Protein AF-A0A847DDY8-F1 (afdb_monomer_lite)

Radius of gyration: 15.42 Å; chains: 1; bounding box: 36×25×42 Å

pLDDT: mean 73.2, std 22.28, range [36.09, 97.31]

Foldseek 3Di:
DDDPDPVPPDPCPPPDDDDDDDDDPDVAQDLVRLVVVLVVLVVVLVVCVVVVVNVSNVVSVVVSVVSVVSSVVVD

Sequence (75 aa):
KDIDNVLGSIYEADYVTVPAAAEKAQKYFSPDEIKKTIKELEKKMKEAAANLEFEEAARIRDEIKELREEELEIL

Secondary structure (DSSP, 8-state):
------SS------------------SS--HHHHHHHHHHHHHHHHHHHHTT-HHHHHHHHHHHHHHHHHHHHH-

Structure (mmCIF, N/CA/C/O backbone):
data_AF-A0A847DDY8-F1
#
_entry.id   AF-A0A847DDY8-F1
#
loop_
_atom_site.group_PDB
_atom_site.id
_atom_site.type_symbol
_atom_site.label_atom_id
_atom_site.label_alt_id
_atom_site.label_c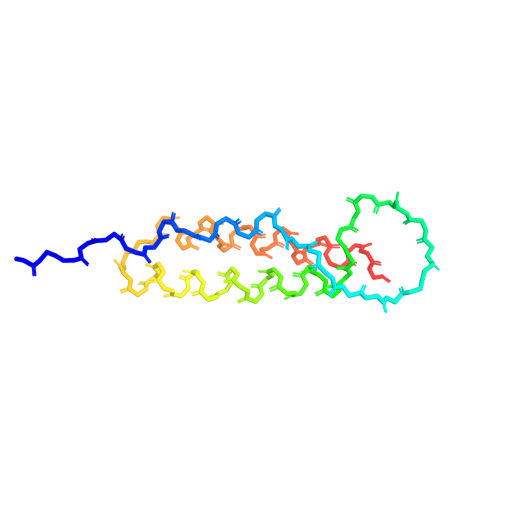omp_id
_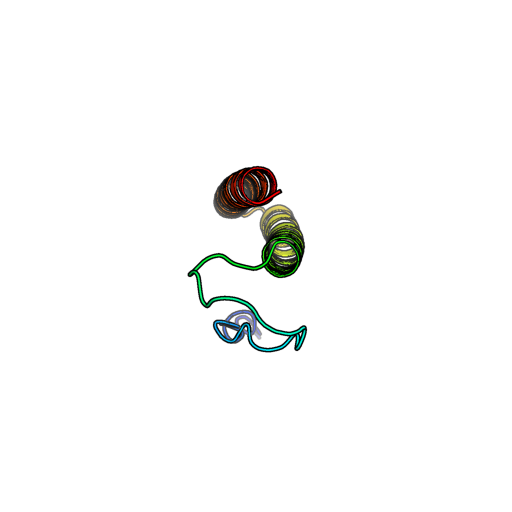atom_site.label_asym_id
_atom_site.label_entity_id
_atom_site.label_seq_id
_atom_site.pdbx_PDB_ins_code
_atom_site.Cartn_x
_atom_site.Cartn_y
_atom_site.Cartn_z
_atom_site.occupancy
_atom_site.B_iso_or_equiv
_atom_site.auth_seq_id
_atom_site.auth_comp_id
_atom_site.auth_asym_id
_atom_site.auth_atom_id
_atom_site.pdbx_PDB_model_num
ATOM 1 N N . LYS A 1 1 ? -20.140 -18.974 16.144 1.00 36.09 1 LYS A N 1
ATOM 2 C CA . LYS A 1 1 ? -20.042 -19.629 14.820 1.00 36.09 1 LYS A CA 1
ATOM 3 C C . LYS A 1 1 ? -19.661 -18.540 13.824 1.00 36.09 1 LYS A C 1
ATOM 5 O O . LYS A 1 1 ? -20.535 -18.026 13.142 1.00 36.09 1 LYS A O 1
ATOM 10 N N . ASP A 1 2 ? -18.489 -17.928 13.966 1.00 45.00 2 ASP A N 1
ATOM 11 C CA . ASP A 1 2 ? -17.162 -18.481 13.629 1.00 45.00 2 ASP A CA 1
ATOM 12 C C . ASP A 1 2 ? -17.111 -18.855 12.151 1.00 45.00 2 ASP A C 1
ATOM 14 O O . ASP A 1 2 ? -17.394 -19.993 11.783 1.00 45.00 2 ASP A O 1
ATOM 18 N N . ILE A 1 3 ? -16.804 -17.854 11.328 1.00 48.78 3 ILE A N 1
ATOM 19 C CA . ILE A 1 3 ? -16.110 -18.038 10.054 1.00 48.78 3 ILE A CA 1
ATOM 20 C C . ILE A 1 3 ? -15.011 -16.974 10.022 1.00 48.78 3 ILE A C 1
ATOM 22 O O . ILE A 1 3 ? -15.012 -16.041 9.226 1.00 48.78 3 ILE A O 1
ATOM 26 N N . ASP A 1 4 ? -14.101 -17.103 10.982 1.00 50.31 4 ASP A N 1
ATOM 27 C CA . ASP A 1 4 ? -12.705 -16.789 10.753 1.00 50.31 4 ASP A CA 1
ATOM 28 C C . ASP A 1 4 ? -12.192 -17.643 9.584 1.00 50.31 4 ASP A C 1
ATOM 30 O O . ASP A 1 4 ? -12.580 -18.805 9.425 1.00 50.31 4 ASP A O 1
ATOM 34 N N . ASN A 1 5 ? -11.239 -17.079 8.841 1.00 46.16 5 ASN A N 1
ATOM 35 C CA . ASN A 1 5 ? -10.243 -17.817 8.064 1.00 46.16 5 ASN A CA 1
ATOM 36 C C . ASN A 1 5 ? -10.555 -18.158 6.586 1.00 46.16 5 ASN A C 1
ATOM 38 O O . ASN A 1 5 ? -10.379 -19.294 6.149 1.00 46.16 5 ASN A O 1
ATOM 42 N N . VAL A 1 6 ? -10.917 -17.153 5.775 1.00 47.66 6 VAL A N 1
ATOM 43 C CA . VAL A 1 6 ? -10.789 -17.216 4.294 1.00 47.66 6 VAL A CA 1
ATOM 44 C C . VAL A 1 6 ? -10.001 -16.011 3.753 1.00 47.66 6 VAL A C 1
ATOM 46 O O . VAL A 1 6 ? -10.330 -15.433 2.726 1.00 47.66 6 VAL A O 1
ATOM 49 N N . LEU A 1 7 ? -8.948 -15.597 4.459 1.00 52.72 7 LEU A N 1
ATOM 50 C CA . LEU A 1 7 ? -7.943 -14.649 3.942 1.00 52.72 7 LEU A CA 1
ATOM 51 C C . LEU A 1 7 ? -6.591 -15.339 3.667 1.00 52.72 7 LEU A C 1
ATOM 53 O O . LEU A 1 7 ? -5.604 -14.689 3.345 1.00 52.72 7 LEU A O 1
ATOM 57 N N . GLY A 1 8 ? -6.549 -16.673 3.773 1.00 47.03 8 GLY A N 1
ATOM 58 C CA . GLY A 1 8 ? -5.327 -17.480 3.731 1.00 47.03 8 GLY A CA 1
ATOM 59 C C . GLY A 1 8 ? -5.054 -18.243 2.432 1.00 47.03 8 GLY A C 1
ATOM 60 O O . GLY A 1 8 ? -4.337 -19.236 2.486 1.00 47.03 8 GLY A O 1
ATOM 61 N N . SER A 1 9 ? -5.620 -17.866 1.279 1.00 44.69 9 SER A N 1
ATOM 62 C CA . SER A 1 9 ? -5.527 -18.721 0.078 1.00 44.69 9 SER A CA 1
ATOM 63 C C . SER A 1 9 ? -5.184 -18.034 -1.241 1.00 44.69 9 SER A C 1
ATOM 65 O O . SER A 1 9 ? -5.516 -18.583 -2.287 1.00 44.69 9 SER A O 1
ATOM 67 N N . ILE A 1 10 ? -4.530 -16.870 -1.242 1.00 44.72 10 ILE A N 1
ATOM 68 C CA . ILE A 1 10 ? -4.040 -16.275 -2.496 1.00 44.72 10 ILE A CA 1
ATOM 69 C C . ILE A 1 10 ? -2.623 -15.737 -2.292 1.00 44.72 10 ILE A C 1
ATOM 71 O O . ILE A 1 10 ? -2.335 -14.547 -2.367 1.00 44.72 10 ILE A O 1
ATOM 75 N N . TYR A 1 11 ? -1.711 -16.668 -2.028 1.00 43.38 11 TYR A N 1
ATOM 76 C CA . TYR A 1 11 ? -0.357 -16.561 -2.551 1.00 43.38 11 TYR A CA 1
ATOM 77 C C . TYR A 1 11 ? -0.453 -16.595 -4.089 1.00 43.38 11 TYR A C 1
ATOM 79 O O . TYR A 1 11 ? -0.138 -17.609 -4.706 1.00 43.38 11 TYR A O 1
ATOM 87 N N . GLU A 1 12 ? -0.887 -15.505 -4.729 1.00 49.84 12 GLU A N 1
ATOM 88 C CA . GLU A 1 12 ? -0.582 -15.237 -6.143 1.00 49.84 12 GLU A CA 1
ATOM 89 C C . GLU A 1 12 ? 0.917 -14.899 -6.236 1.00 49.84 12 GLU A C 1
ATOM 91 O O . GLU A 1 12 ? 1.340 -13.826 -6.637 1.00 49.84 12 GLU A O 1
ATOM 96 N N . ALA A 1 13 ? 1.750 -15.867 -5.860 1.00 47.56 13 ALA A N 1
ATOM 97 C CA . ALA A 1 13 ? 3.120 -16.007 -6.331 1.00 47.56 13 ALA A CA 1
ATOM 98 C C . ALA A 1 13 ? 3.117 -16.599 -7.758 1.00 47.56 13 ALA A C 1
ATOM 100 O O . ALA A 1 13 ? 3.999 -17.370 -8.122 1.00 47.56 13 ALA A O 1
ATOM 101 N N . ASP A 1 14 ? 2.088 -16.260 -8.539 1.00 46.09 14 ASP A N 1
ATOM 102 C CA . ASP A 1 14 ? 1.830 -16.717 -9.901 1.00 46.09 14 ASP A CA 1
ATOM 103 C C . ASP A 1 14 ? 1.512 -15.490 -10.767 1.00 46.09 14 ASP A C 1
ATOM 105 O O . ASP A 1 14 ? 0.476 -15.374 -11.420 1.00 46.09 14 ASP A O 1
ATOM 109 N N . TYR A 1 15 ? 2.404 -14.496 -10.718 1.00 45.09 15 TYR A N 1
ATOM 110 C CA . TYR A 1 15 ? 2.390 -13.383 -11.660 1.00 45.09 15 TYR A CA 1
ATOM 111 C C . TYR A 1 15 ? 2.900 -13.888 -13.013 1.00 45.09 15 TYR A C 1
ATOM 113 O O . TYR A 1 15 ? 4.029 -13.633 -13.418 1.00 45.09 15 TYR A O 1
ATOM 121 N N . VAL A 1 16 ? 2.062 -14.638 -13.722 1.00 53.00 16 VAL A N 1
ATOM 122 C CA . VAL A 1 16 ? 2.224 -14.863 -15.155 1.00 53.00 16 VAL A CA 1
ATOM 123 C C . VAL A 1 16 ? 0.927 -14.434 -15.819 1.00 53.00 16 VAL A C 1
ATOM 125 O O . VAL A 1 16 ? -0.119 -15.044 -15.618 1.00 53.00 16 VAL A O 1
ATOM 128 N N . THR A 1 17 ? 0.984 -13.358 -16.607 1.00 45.53 17 THR A N 1
ATOM 129 C CA . THR A 1 17 ? 0.689 -13.353 -18.056 1.00 45.53 17 THR A CA 1
ATOM 130 C C . THR A 1 17 ? 0.339 -11.928 -18.512 1.00 45.53 17 THR A C 1
ATOM 132 O O . THR A 1 17 ? -0.813 -11.507 -18.434 1.00 45.53 17 THR A O 1
ATOM 135 N N . VAL A 1 18 ? 1.304 -11.216 -19.102 1.00 47.84 18 VAL A N 1
ATOM 136 C CA . VAL A 1 18 ? 1.019 -10.262 -20.188 1.00 47.84 18 VAL A CA 1
ATOM 137 C C . VAL A 1 18 ? 1.982 -10.581 -21.335 1.00 47.84 18 VAL A C 1
ATOM 139 O O . VAL A 1 18 ? 3.193 -10.462 -21.158 1.00 47.84 18 VAL A O 1
ATOM 142 N N . PRO A 1 19 ? 1.502 -11.030 -22.510 1.00 49.56 19 PRO A N 1
ATOM 143 C CA . PRO A 1 19 ? 2.364 -11.295 -23.644 1.00 49.56 19 PRO A CA 1
ATOM 144 C C . PRO A 1 19 ? 2.546 -9.987 -24.414 1.00 49.56 19 PRO A C 1
ATOM 146 O O . PRO A 1 19 ? 1.712 -9.616 -25.236 1.00 49.56 19 PRO A O 1
ATOM 149 N N . ALA A 1 20 ? 3.648 -9.290 -24.171 1.00 41.50 20 ALA A N 1
ATOM 150 C CA . ALA A 1 20 ? 4.121 -8.256 -25.079 1.00 41.50 20 ALA A CA 1
ATOM 151 C C . ALA A 1 20 ? 5.621 -8.449 -25.297 1.00 41.50 20 ALA A C 1
ATOM 153 O O . ALA A 1 20 ? 6.452 -7.952 -24.555 1.00 41.50 20 ALA A O 1
ATOM 154 N N . ALA A 1 21 ? 5.902 -9.279 -26.302 1.00 41.66 21 ALA A N 1
ATOM 155 C CA . ALA A 1 21 ? 7.059 -9.237 -27.184 1.00 41.66 21 ALA A CA 1
ATOM 156 C C . ALA A 1 21 ? 8.404 -8.786 -26.584 1.00 41.66 21 ALA A C 1
ATOM 158 O O . ALA A 1 21 ? 8.669 -7.603 -26.430 1.00 41.66 21 ALA A O 1
ATOM 159 N N . ALA A 1 22 ? 9.287 -9.777 -26.435 1.00 47.72 22 ALA A N 1
ATOM 160 C CA . ALA A 1 22 ? 10.699 -9.688 -26.793 1.00 47.72 22 ALA A CA 1
ATOM 161 C C . ALA A 1 22 ? 11.437 -8.415 -26.344 1.00 47.72 22 ALA A C 1
ATOM 163 O O . ALA A 1 22 ? 11.591 -7.483 -27.117 1.00 47.72 22 ALA A O 1
ATOM 164 N N . GLU A 1 23 ? 12.042 -8.458 -25.163 1.00 39.34 23 GLU A N 1
ATOM 165 C CA . GLU A 1 23 ? 13.500 -8.516 -25.056 1.00 39.34 23 GLU A CA 1
ATOM 166 C C . GLU A 1 23 ? 13.913 -8.706 -23.596 1.00 39.34 23 GLU A C 1
ATOM 168 O O . GLU A 1 23 ? 13.571 -7.922 -22.726 1.00 39.34 23 GLU A O 1
ATOM 173 N N . LYS A 1 24 ? 14.713 -9.754 -23.375 1.00 38.19 24 LYS A N 1
ATOM 174 C CA . LYS A 1 24 ? 15.559 -9.986 -22.198 1.00 38.19 24 LYS A CA 1
ATOM 175 C C . LYS A 1 24 ? 14.818 -10.133 -20.869 1.00 38.19 24 LYS A C 1
ATOM 177 O O . LYS A 1 24 ? 14.455 -9.179 -20.201 1.00 38.19 24 LYS A O 1
ATOM 182 N N . ALA A 1 25 ? 14.778 -11.391 -20.437 1.00 41.12 25 ALA A N 1
ATOM 183 C CA . ALA A 1 25 ? 14.690 -11.818 -19.049 1.00 41.12 25 ALA A CA 1
ATOM 184 C C . ALA A 1 25 ? 15.791 -11.164 -18.189 1.00 41.12 25 ALA A C 1
ATOM 186 O O . ALA A 1 25 ? 16.790 -11.790 -17.830 1.00 41.12 25 ALA A O 1
ATOM 187 N N . GLN A 1 26 ? 15.628 -9.884 -17.885 1.00 43.78 26 GLN A N 1
ATOM 188 C CA . GLN A 1 26 ? 16.237 -9.250 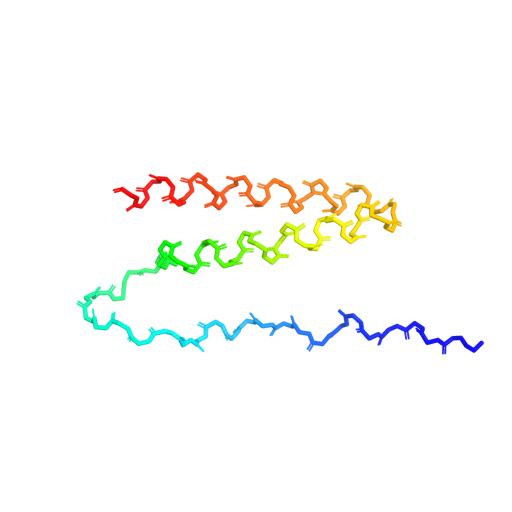-16.739 1.00 43.78 26 GLN A CA 1
ATOM 189 C C . GLN A 1 26 ? 15.171 -9.244 -15.655 1.00 43.78 26 GLN A C 1
ATOM 191 O O . GLN A 1 26 ? 13.993 -9.038 -15.910 1.00 43.78 26 GLN A O 1
ATOM 196 N N . LYS A 1 27 ? 15.605 -9.605 -14.460 1.00 50.56 27 LYS A N 1
ATOM 197 C CA . LYS A 1 27 ? 14.829 -10.015 -13.290 1.00 50.56 27 LYS A CA 1
ATOM 198 C C . LYS A 1 27 ? 14.097 -8.843 -12.616 1.00 50.56 27 LYS A C 1
ATOM 200 O O . LYS A 1 27 ? 14.063 -8.770 -11.395 1.00 50.56 27 LYS A O 1
ATOM 205 N N . TYR A 1 28 ? 13.600 -7.920 -13.425 1.00 51.00 28 TYR A N 1
ATOM 206 C CA . TYR A 1 28 ? 12.918 -6.704 -13.044 1.00 51.00 28 TYR A CA 1
ATOM 207 C C . TYR A 1 28 ? 11.478 -6.864 -13.498 1.00 51.00 28 TYR A C 1
ATOM 209 O O . TYR A 1 28 ? 11.223 -7.158 -14.666 1.00 51.00 28 TYR A O 1
ATOM 217 N N . PHE A 1 29 ? 10.554 -6.737 -12.553 1.00 59.75 29 PHE A N 1
ATOM 218 C CA . PHE A 1 29 ? 9.145 -6.571 -12.864 1.00 59.75 29 PHE A CA 1
ATOM 219 C C . PHE A 1 29 ? 9.015 -5.502 -13.952 1.00 59.75 29 PHE A C 1
ATOM 221 O O . PHE A 1 29 ? 9.634 -4.439 -13.864 1.00 59.75 29 PHE A O 1
ATOM 228 N N . SER A 1 30 ? 8.235 -5.778 -14.991 1.00 77.12 30 SER A N 1
ATOM 229 C CA . SER A 1 30 ? 7.918 -4.756 -15.986 1.00 77.12 30 SER A CA 1
ATOM 230 C C . SER A 1 30 ? 7.278 -3.557 -15.264 1.00 77.12 30 SER A C 1
ATOM 232 O O . SER A 1 30 ? 6.560 -3.774 -14.283 1.00 77.12 30 SER A O 1
ATOM 234 N N . PRO A 1 31 ? 7.436 -2.304 -15.730 1.00 78.50 31 PRO A N 1
ATOM 235 C CA . PRO A 1 31 ? 6.802 -1.146 -15.086 1.00 78.50 31 PRO A CA 1
ATOM 236 C C . PRO A 1 31 ? 5.295 -1.330 -14.845 1.00 78.50 31 PRO A C 1
ATOM 238 O O . PRO A 1 31 ? 4.751 -0.903 -13.830 1.00 78.50 31 PRO A O 1
ATOM 241 N N . ASP A 1 32 ? 4.605 -2.022 -15.755 1.00 80.88 32 ASP A N 1
ATOM 242 C CA . ASP A 1 32 ? 3.186 -2.355 -15.611 1.00 80.88 32 ASP A CA 1
ATOM 243 C C . ASP A 1 32 ? 2.898 -3.395 -14.515 1.00 80.88 32 ASP A C 1
ATOM 245 O O . ASP A 1 32 ? 1.860 -3.320 -13.853 1.00 80.88 32 ASP A O 1
ATOM 249 N N . GLU A 1 33 ? 3.812 -4.338 -14.282 1.00 80.94 33 GLU A N 1
ATOM 250 C CA . GLU A 1 33 ? 3.711 -5.314 -13.193 1.00 80.94 33 GLU A CA 1
ATOM 251 C C . GLU A 1 33 ? 3.913 -4.631 -11.839 1.00 80.94 33 GLU A C 1
ATOM 253 O O . GLU A 1 33 ? 3.110 -4.842 -10.932 1.00 80.94 33 GLU A O 1
ATOM 258 N N . ILE A 1 34 ? 4.889 -3.722 -11.728 1.00 84.69 34 ILE A N 1
ATOM 259 C CA . ILE A 1 34 ? 5.110 -2.915 -10.517 1.00 84.69 34 ILE A CA 1
ATOM 260 C C . ILE A 1 34 ? 3.861 -2.087 -10.186 1.00 84.69 34 ILE A C 1
ATOM 262 O O . ILE A 1 34 ? 3.360 -2.124 -9.059 1.00 84.69 34 ILE A O 1
ATOM 266 N N . LYS A 1 35 ? 3.272 -1.415 -11.184 1.00 86.25 35 LYS A N 1
ATOM 267 C CA . LYS A 1 35 ? 2.009 -0.671 -11.023 1.00 86.25 35 LYS A CA 1
ATOM 268 C C . LYS A 1 35 ? 0.857 -1.550 -10.547 1.00 86.25 35 LYS A C 1
ATOM 270 O O . LYS A 1 35 ? 0.017 -1.085 -9.770 1.00 86.25 35 LYS A O 1
ATOM 275 N N . LYS A 1 36 ? 0.762 -2.788 -11.043 1.00 87.88 36 LYS A N 1
ATOM 276 C CA . LYS A 1 36 ? -0.274 -3.739 -10.622 1.00 87.88 36 LYS A CA 1
ATOM 277 C C . LYS A 1 36 ? -0.079 -4.114 -9.151 1.00 87.88 36 LYS A C 1
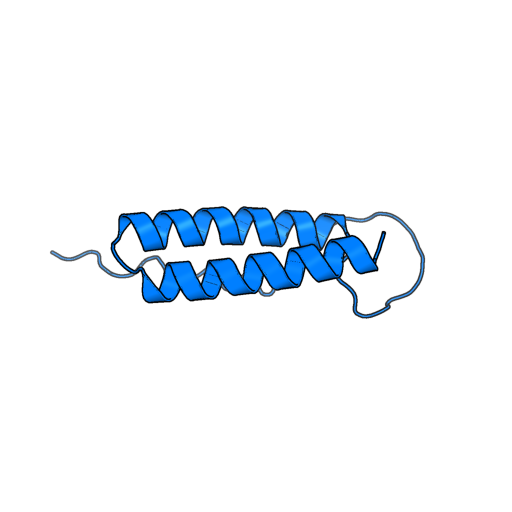ATOM 279 O O . LYS A 1 36 ? -1.021 -3.958 -8.374 1.00 87.88 36 LYS A O 1
ATOM 284 N N . THR A 1 37 ? 1.136 -4.497 -8.767 1.00 86.50 37 THR A N 1
ATOM 285 C CA . THR A 1 37 ? 1.488 -4.857 -7.386 1.00 86.50 37 THR A CA 1
ATOM 286 C C . THR A 1 37 ? 1.225 -3.703 -6.417 1.00 86.50 37 THR A C 1
ATOM 288 O O . THR A 1 37 ? 0.579 -3.900 -5.390 1.00 86.50 37 THR A O 1
ATOM 291 N N . ILE A 1 38 ? 1.610 -2.471 -6.772 1.00 90.31 38 ILE A N 1
ATOM 292 C CA . ILE A 1 38 ? 1.326 -1.273 -5.963 1.00 90.31 38 ILE A CA 1
ATOM 293 C C . ILE A 1 38 ? -0.178 -1.122 -5.701 1.00 90.31 38 ILE A C 1
ATOM 295 O O . ILE A 1 38 ? -0.579 -0.894 -4.562 1.00 90.31 38 ILE A O 1
ATOM 299 N N . LYS A 1 39 ? -1.033 -1.271 -6.722 1.00 91.12 39 LYS A N 1
ATOM 300 C CA . LYS A 1 39 ? -2.495 -1.144 -6.555 1.00 91.12 39 LYS A CA 1
ATOM 301 C C . LYS A 1 39 ? -3.072 -2.207 -5.622 1.00 91.12 39 LYS A C 1
ATOM 303 O O . LYS A 1 39 ? -4.006 -1.929 -4.867 1.00 91.12 39 LYS A O 1
ATOM 308 N N . GLU A 1 40 ? -2.549 -3.425 -5.687 1.00 90.00 40 GLU A N 1
ATOM 309 C CA . GLU A 1 40 ? -2.975 -4.520 -4.818 1.00 90.00 40 GLU A CA 1
ATOM 310 C C . GLU A 1 40 ? -2.548 -4.280 -3.368 1.00 90.00 40 GLU A C 1
ATOM 312 O O . GLU A 1 40 ? -3.372 -4.401 -2.457 1.00 90.00 40 GLU A O 1
ATOM 317 N N . LEU A 1 41 ? -1.300 -3.860 -3.151 1.00 92.94 41 LEU A N 1
ATOM 318 C CA . LEU A 1 41 ? -0.798 -3.478 -1.833 1.00 92.94 41 LEU A CA 1
ATOM 319 C C . LEU A 1 41 ? -1.573 -2.284 -1.261 1.00 92.94 41 LEU A C 1
ATOM 321 O O . LEU A 1 41 ? -1.956 -2.308 -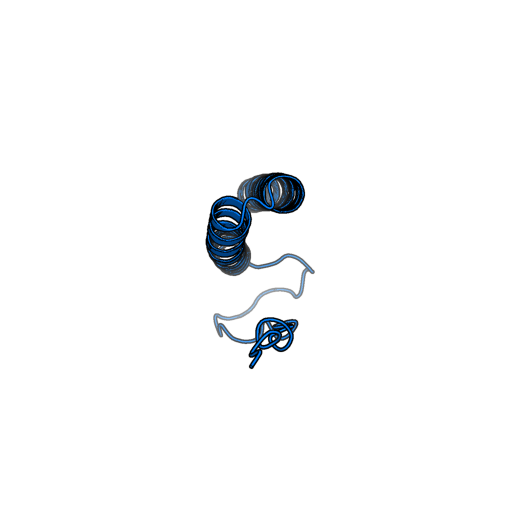0.096 1.00 92.94 41 LEU A O 1
ATOM 325 N N . GLU A 1 42 ? -1.915 -1.277 -2.069 1.00 95.31 42 GLU A N 1
ATOM 326 C CA . GLU A 1 42 ? -2.743 -0.149 -1.622 1.00 95.31 42 GLU A CA 1
ATOM 327 C C . GLU A 1 42 ? -4.120 -0.599 -1.119 1.00 95.31 42 GLU A C 1
ATOM 329 O O . GLU A 1 42 ? -4.649 -0.032 -0.157 1.00 95.31 42 GLU A O 1
ATOM 334 N N . LYS A 1 43 ? -4.719 -1.615 -1.754 1.00 96.12 43 LYS A N 1
ATOM 335 C CA . LYS A 1 43 ? -5.981 -2.203 -1.294 1.00 96.12 43 LYS A CA 1
ATOM 336 C C . LYS A 1 43 ? -5.794 -2.916 0.048 1.00 96.12 43 LYS A C 1
ATOM 338 O O . LYS A 1 43 ? -6.577 -2.662 0.962 1.00 96.12 43 LYS A O 1
ATOM 343 N N . LYS A 1 44 ? -4.748 -3.739 0.183 1.00 92.38 44 LYS A N 1
ATOM 344 C CA . LYS A 1 44 ? -4.427 -4.466 1.426 1.00 92.38 44 LYS A CA 1
ATOM 345 C C . LYS A 1 44 ? -4.114 -3.518 2.586 1.00 92.38 44 LYS A C 1
ATOM 347 O O . LYS A 1 44 ? -4.640 -3.695 3.676 1.00 92.38 44 LYS A O 1
ATOM 352 N N . MET A 1 45 ? -3.350 -2.455 2.338 1.00 96.88 45 MET A N 1
ATOM 353 C CA . MET A 1 45 ? -3.050 -1.421 3.332 1.00 96.88 45 MET A CA 1
ATOM 354 C C . MET A 1 45 ? -4.329 -0.772 3.874 1.00 96.88 45 MET A C 1
ATOM 356 O O . MET A 1 45 ? -4.458 -0.560 5.078 1.00 96.88 45 MET A O 1
ATOM 360 N N . LYS A 1 46 ? -5.284 -0.450 2.990 1.00 94.25 46 LYS A N 1
ATOM 361 C CA . LYS A 1 46 ? -6.575 0.139 3.384 1.00 94.25 46 LYS A CA 1
ATOM 362 C C . LYS A 1 46 ? -7.422 -0.831 4.202 1.00 94.25 46 LYS A C 1
ATOM 364 O O . LYS A 1 46 ? -8.087 -0.393 5.133 1.00 94.25 46 LYS A O 1
ATOM 369 N N . GLU A 1 47 ? -7.396 -2.115 3.862 1.00 97.12 47 GLU A N 1
ATOM 370 C CA . GLU A 1 47 ? -8.085 -3.167 4.612 1.00 97.12 47 GLU A CA 1
ATOM 371 C C . GLU A 1 47 ? -7.480 -3.352 6.010 1.00 97.12 47 GLU A C 1
ATOM 373 O O . GLU A 1 47 ? -8.206 -3.263 6.997 1.00 97.12 47 GLU A O 1
ATOM 378 N N . ALA A 1 48 ? -6.152 -3.468 6.113 1.00 94.56 48 ALA A N 1
ATOM 379 C CA . ALA A 1 48 ? -5.441 -3.521 7.392 1.00 94.56 48 ALA A CA 1
ATOM 380 C C . ALA A 1 48 ? -5.737 -2.282 8.257 1.00 94.56 48 ALA A C 1
ATOM 382 O O . ALA A 1 48 ? -6.060 -2.391 9.439 1.00 94.56 48 ALA A O 1
ATOM 383 N N . ALA A 1 49 ? -5.727 -1.086 7.659 1.00 95.06 49 ALA A N 1
ATOM 384 C CA . ALA A 1 49 ? -6.085 0.143 8.362 1.00 95.06 49 ALA A CA 1
ATOM 385 C C . ALA A 1 49 ? -7.550 0.147 8.843 1.00 95.06 49 ALA A C 1
ATOM 387 O O . ALA A 1 49 ? -7.827 0.626 9.943 1.00 95.06 49 ALA A O 1
ATOM 388 N N . ALA A 1 50 ? -8.482 -0.396 8.051 1.00 96.25 50 ALA A N 1
ATOM 389 C CA . ALA A 1 50 ? -9.887 -0.536 8.439 1.00 96.25 50 ALA A CA 1
ATOM 390 C C 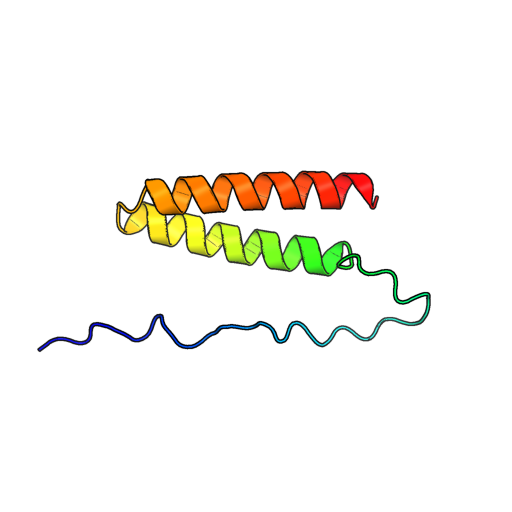. ALA A 1 50 ? -10.077 -1.530 9.598 1.00 96.25 50 ALA A C 1
ATOM 392 O O . ALA A 1 50 ? -10.933 -1.308 10.453 1.00 96.25 50 ALA A O 1
ATOM 393 N N . ASN A 1 51 ? -9.238 -2.566 9.664 1.00 97.12 51 ASN A N 1
ATOM 394 C CA . ASN A 1 51 ? -9.208 -3.549 10.748 1.00 97.12 51 ASN A CA 1
ATOM 395 C C . ASN A 1 51 ? -8.432 -3.072 11.993 1.00 97.12 51 ASN A C 1
ATOM 397 O O . ASN A 1 51 ? -8.306 -3.829 12.952 1.00 97.12 51 ASN A O 1
ATOM 401 N N . LEU A 1 52 ? -7.944 -1.821 12.012 1.00 96.19 52 LEU A N 1
ATOM 402 C CA . LEU A 1 52 ? -7.093 -1.245 13.069 1.00 96.19 52 LEU A CA 1
ATOM 403 C C . LEU A 1 52 ? -5.707 -1.916 13.198 1.00 96.19 52 LEU A C 1
ATOM 405 O O . LEU A 1 52 ? -5.009 -1.733 14.197 1.00 96.19 52 LEU A O 1
ATOM 409 N N . GLU A 1 53 ? -5.268 -2.637 12.167 1.00 97.31 53 GLU A N 1
ATOM 410 C CA . GLU A 1 53 ? -3.959 -3.290 12.069 1.00 97.31 53 GLU A CA 1
ATOM 411 C C . GLU A 1 53 ? -2.905 -2.306 11.535 1.00 97.31 53 GLU A C 1
ATOM 413 O O . GLU A 1 53 ? -2.358 -2.443 10.439 1.00 97.31 53 GLU A O 1
ATOM 418 N N . PHE A 1 54 ? -2.632 -1.251 12.305 1.00 94.12 54 PHE A N 1
ATOM 419 C CA . PHE A 1 54 ? -1.792 -0.138 11.844 1.00 94.12 54 PHE A CA 1
ATOM 420 C C . PHE A 1 54 ? -0.330 -0.512 11.594 1.00 94.12 54 PHE A C 1
ATOM 422 O O . PHE A 1 54 ? 0.307 0.095 10.738 1.00 94.12 54 PHE A O 1
ATOM 429 N N . GLU A 1 55 ? 0.203 -1.494 12.321 1.00 97.25 55 GLU A N 1
ATOM 430 C CA . GLU A 1 55 ? 1.561 -1.995 12.093 1.00 97.25 55 GLU A CA 1
ATOM 431 C C . GLU A 1 55 ? 1.673 -2.653 10.713 1.00 97.25 55 GLU A C 1
ATOM 433 O O . GLU A 1 55 ? 2.612 -2.377 9.970 1.00 97.25 55 GLU A O 1
ATOM 438 N N . GLU A 1 56 ? 0.665 -3.435 10.322 1.00 93.88 56 GLU A N 1
ATOM 439 C CA . GLU A 1 56 ? 0.619 -4.059 9.002 1.00 93.88 56 GLU A CA 1
ATOM 440 C C . GLU A 1 56 ? 0.407 -3.025 7.897 1.00 93.88 56 GLU A C 1
ATOM 442 O O . GLU A 1 56 ? 1.131 -3.014 6.903 1.00 93.88 56 GLU A O 1
ATOM 447 N N . ALA A 1 57 ? -0.508 -2.076 8.102 1.00 94.81 57 ALA A N 1
ATOM 448 C CA . ALA A 1 57 ? -0.686 -0.969 7.170 1.00 94.81 57 ALA A CA 1
ATOM 449 C C . ALA A 1 57 ? 0.604 -0.140 6.998 1.00 94.81 57 ALA A C 1
ATOM 451 O O . ALA A 1 57 ? 0.905 0.308 5.892 1.00 94.81 57 ALA A O 1
ATOM 452 N N . ALA A 1 58 ? 1.388 0.052 8.065 1.00 97.06 58 ALA A N 1
ATOM 453 C CA . ALA A 1 58 ? 2.669 0.750 7.994 1.00 97.06 58 ALA A CA 1
ATOM 454 C C . ALA A 1 58 ? 3.717 -0.041 7.199 1.00 97.06 58 ALA A C 1
ATOM 456 O O . ALA A 1 58 ? 4.385 0.551 6.355 1.00 97.06 58 ALA A O 1
ATOM 457 N N . ARG A 1 59 ? 3.812 -1.362 7.404 1.00 96.12 59 ARG A N 1
ATOM 458 C CA . ARG A 1 59 ? 4.705 -2.229 6.616 1.00 96.12 59 ARG A CA 1
ATOM 459 C C . ARG A 1 59 ? 4.371 -2.182 5.128 1.00 96.12 59 ARG A C 1
ATOM 461 O O . ARG A 1 59 ? 5.249 -1.913 4.316 1.00 96.12 59 ARG A O 1
ATOM 468 N N . ILE A 1 60 ? 3.094 -2.347 4.785 1.00 95.50 60 ILE A N 1
ATOM 469 C CA . ILE A 1 60 ? 2.640 -2.321 3.389 1.00 95.50 60 ILE A CA 1
ATOM 470 C C . ILE A 1 60 ? 2.884 -0.943 2.755 1.00 95.50 60 ILE A C 1
ATOM 472 O O . ILE A 1 60 ? 3.252 -0.851 1.586 1.00 95.50 60 ILE A O 1
ATOM 476 N N . ARG A 1 61 ? 2.706 0.150 3.509 1.00 95.88 61 ARG A N 1
ATOM 477 C CA . ARG A 1 61 ? 3.031 1.505 3.035 1.00 95.88 61 ARG A CA 1
ATOM 478 C C . ARG A 1 61 ? 4.503 1.627 2.645 1.00 95.88 61 ARG A C 1
ATOM 480 O O . ARG A 1 61 ? 4.802 2.257 1.631 1.00 95.88 61 ARG A O 1
ATOM 487 N N . ASP A 1 62 ? 5.398 1.086 3.464 1.00 97.31 62 ASP A N 1
ATOM 488 C CA . ASP A 1 62 ? 6.836 1.168 3.220 1.00 97.31 62 ASP A CA 1
ATOM 489 C C . ASP A 1 62 ? 7.221 0.323 1.991 1.00 97.31 62 ASP A C 1
ATOM 491 O O . ASP A 1 62 ? 7.926 0.822 1.119 1.00 97.31 62 ASP A O 1
ATOM 495 N N . GLU A 1 63 ? 6.624 -0.860 1.819 1.00 93.12 63 GLU A N 1
ATOM 496 C CA . GLU A 1 63 ? 6.790 -1.699 0.618 1.00 93.12 63 GLU A CA 1
ATOM 497 C C . GLU A 1 63 ? 6.271 -1.018 -0.666 1.00 93.12 63 GLU A C 1
ATOM 499 O O . GLU A 1 63 ? 6.940 -1.015 -1.698 1.00 93.12 63 GLU A O 1
ATOM 504 N N . ILE A 1 64 ? 5.107 -0.354 -0.613 1.00 94.12 64 ILE A N 1
ATOM 505 C CA . ILE A 1 64 ? 4.591 0.447 -1.741 1.00 94.12 64 ILE A CA 1
ATOM 506 C C . ILE A 1 64 ? 5.576 1.554 -2.124 1.00 94.12 64 ILE A C 1
ATOM 508 O O . ILE A 1 64 ? 5.698 1.897 -3.301 1.00 94.12 64 ILE A O 1
ATOM 512 N N . LYS A 1 65 ? 6.234 2.161 -1.134 1.00 94.38 65 LYS A N 1
ATOM 513 C CA . LYS A 1 65 ? 7.188 3.239 -1.374 1.00 94.38 65 LYS A CA 1
ATOM 514 C C . LYS A 1 65 ? 8.427 2.715 -2.099 1.00 94.38 65 LYS A C 1
ATOM 516 O O . LYS A 1 65 ? 8.811 3.329 -3.088 1.00 94.38 65 LYS A O 1
ATOM 521 N N . GLU A 1 66 ? 8.989 1.594 -1.655 1.00 90.94 66 GLU A N 1
ATOM 522 C CA . GLU A 1 66 ? 10.134 0.946 -2.312 1.00 90.94 66 GLU A CA 1
ATOM 523 C C . GLU A 1 66 ? 9.801 0.581 -3.765 1.00 90.94 66 GLU A C 1
ATOM 525 O O . GLU A 1 66 ? 10.511 0.980 -4.683 1.00 90.94 66 GLU A O 1
ATOM 530 N N . LEU A 1 67 ? 8.639 -0.035 -4.006 1.00 88.25 67 LEU A N 1
ATOM 531 C CA . LEU A 1 67 ? 8.198 -0.379 -5.362 1.00 88.25 67 LEU A CA 1
ATOM 532 C C . LEU A 1 67 ? 7.996 0.847 -6.266 1.00 88.25 67 LEU A C 1
ATOM 534 O O . LEU A 1 67 ? 8.238 0.774 -7.468 1.00 88.25 67 LEU A O 1
ATOM 538 N N . ARG A 1 68 ? 7.555 1.986 -5.720 1.00 89.38 68 ARG A N 1
ATOM 539 C CA . ARG A 1 68 ? 7.449 3.243 -6.484 1.00 89.38 68 ARG A CA 1
ATOM 540 C C . ARG A 1 68 ? 8.807 3.839 -6.827 1.00 89.38 68 ARG A C 1
ATOM 542 O O . ARG A 1 68 ? 8.937 4.472 -7.870 1.00 89.38 68 ARG A O 1
ATOM 549 N N . GLU A 1 69 ? 9.788 3.687 -5.946 1.00 89.69 69 GLU A N 1
ATOM 550 C CA . GLU A 1 69 ? 11.162 4.105 -6.223 1.00 89.69 69 GLU A CA 1
ATOM 551 C C . GLU A 1 69 ? 11.755 3.224 -7.334 1.00 89.69 69 GLU A C 1
ATOM 553 O O . GLU A 1 69 ? 12.258 3.764 -8.317 1.00 89.69 69 GLU A O 1
ATOM 558 N N . GLU A 1 70 ? 11.559 1.903 -7.273 1.00 84.62 70 GLU A N 1
ATOM 559 C CA . GLU A 1 70 ? 11.953 0.973 -8.344 1.00 84.62 70 GLU A CA 1
ATOM 560 C C . GLU A 1 70 ? 11.258 1.277 -9.686 1.00 84.62 70 GLU A C 1
ATOM 562 O O . GLU A 1 70 ? 11.904 1.268 -10.733 1.00 84.62 70 GLU A O 1
ATOM 567 N N . GLU A 1 71 ? 9.957 1.600 -9.680 1.00 83.50 71 GLU A N 1
ATOM 568 C CA . GLU A 1 71 ? 9.218 2.010 -10.886 1.00 83.50 71 GLU A CA 1
ATOM 569 C C . GLU A 1 71 ? 9.867 3.223 -11.571 1.00 83.50 71 GLU A C 1
ATOM 571 O O . GLU A 1 71 ? 9.961 3.270 -12.799 1.00 83.50 71 GLU A O 1
ATOM 576 N N . LEU A 1 72 ? 10.300 4.206 -10.777 1.00 83.75 72 LEU A N 1
ATOM 577 C CA . LEU A 1 72 ? 10.929 5.430 -11.268 1.00 83.75 72 LEU A CA 1
ATOM 578 C C . LEU A 1 72 ? 12.355 5.198 -11.770 1.00 83.75 72 LEU A C 1
ATOM 580 O O . LEU A 1 72 ? 12.775 5.898 -12.684 1.00 83.75 72 LEU A O 1
ATOM 584 N N . GLU A 1 73 ? 13.090 4.246 -11.195 1.00 80.50 73 GLU A N 1
ATOM 585 C CA . GLU A 1 73 ? 14.436 3.885 -11.656 1.00 80.50 73 GLU A CA 1
ATOM 586 C C . GLU A 1 73 ? 14.432 3.124 -12.992 1.00 80.50 73 GLU A C 1
ATOM 588 O O . GLU A 1 73 ? 15.430 3.147 -13.713 1.00 80.50 73 GLU A O 1
ATOM 593 N N . ILE A 1 74 ? 13.328 2.446 -13.322 1.00 72.75 74 ILE A N 1
ATOM 594 C CA . ILE A 1 74 ? 13.179 1.669 -14.564 1.00 72.75 74 ILE A CA 1
ATOM 595 C C . ILE A 1 74 ? 12.705 2.543 -15.747 1.00 72.75 74 ILE A C 1
ATOM 597 O O . ILE A 1 74 ? 12.884 2.148 -16.903 1.00 72.75 74 ILE A O 1
ATOM 601 N N . LEU A 1 75 ? 12.109 3.713 -15.478 1.00 61.91 75 LEU A N 1
ATOM 602 C CA . LEU A 1 75 ? 11.650 4.693 -16.481 1.00 61.91 75 LEU A CA 1
ATOM 603 C C . LEU A 1 75 ? 12.800 5.489 -17.119 1.00 61.91 75 LEU A C 1
ATOM 605 O O . LEU A 1 75 ? 12.721 5.701 -18.353 1.00 61.91 75 LEU A O 1
#